Protein AF-A0A1F5A3K6-F1 (afdb_monomer_lite)

Organism: NCBI:txid1797267

Structure (mmCIF, N/CA/C/O backbone):
data_AF-A0A1F5A3K6-F1
#
_entry.id   AF-A0A1F5A3K6-F1
#
loop_
_atom_site.group_PDB
_atom_site.id
_atom_site.type_symbol
_atom_site.label_atom_id
_atom_site.label_alt_id
_atom_site.label_comp_id
_atom_site.label_asym_id
_atom_site.label_entity_id
_atom_site.label_seq_id
_atom_site.pdbx_PDB_ins_code
_atom_site.Cartn_x
_atom_site.Cartn_y
_atom_site.Cartn_z
_atom_site.occupancy
_atom_site.B_iso_or_equiv
_atom_site.auth_seq_id
_atom_site.auth_comp_id
_atom_site.auth_asym_id
_atom_site.auth_atom_id
_atom_site.pdbx_PDB_model_num
ATOM 1 N N . MET A 1 1 ? 0.306 -10.734 8.415 1.00 83.56 1 MET A N 1
ATOM 2 C CA . MET A 1 1 ? -0.001 -9.334 8.040 1.00 83.56 1 MET A CA 1
ATOM 3 C C . MET A 1 1 ? -0.655 -9.390 6.679 1.00 83.56 1 MET A C 1
ATOM 5 O O . MET A 1 1 ? -0.306 -10.294 5.934 1.00 83.56 1 MET A O 1
ATOM 9 N N . THR A 1 2 ? -1.578 -8.486 6.372 1.00 91.25 2 THR A N 1
ATOM 10 C CA . THR A 1 2 ? -2.256 -8.485 5.069 1.00 91.25 2 THR A CA 1
ATOM 11 C C . THR A 1 2 ? -1.993 -7.158 4.373 1.00 91.25 2 THR A C 1
ATOM 13 O O . THR A 1 2 ? -2.259 -6.126 4.998 1.00 91.25 2 THR A O 1
ATOM 16 N N . PRO A 1 3 ? -1.449 -7.154 3.143 1.00 93.44 3 PRO A N 1
ATOM 17 C CA . PRO A 1 3 ? -1.367 -5.941 2.344 1.00 93.44 3 PRO A CA 1
ATOM 18 C C . PRO A 1 3 ? -2.783 -5.491 1.991 1.00 93.44 3 PRO A C 1
ATOM 20 O O . PRO A 1 3 ? -3.611 -6.296 1.572 1.00 93.44 3 PRO A O 1
ATOM 23 N N . VAL A 1 4 ? -3.076 -4.218 2.224 1.00 94.75 4 VAL A N 1
ATOM 24 C CA . VAL A 1 4 ? -4.420 -3.652 2.041 1.00 94.75 4 VAL A CA 1
ATOM 25 C C . VAL A 1 4 ? -4.423 -2.440 1.122 1.00 94.75 4 VAL A C 1
ATOM 27 O O . VAL A 1 4 ? -5.491 -1.989 0.740 1.00 94.75 4 VAL A O 1
ATOM 30 N N . GLY A 1 5 ? -3.264 -1.906 0.743 1.00 95.75 5 GLY A N 1
ATOM 31 C CA . GLY A 1 5 ? -3.194 -0.767 -0.164 1.00 95.75 5 GLY A CA 1
ATOM 32 C C . GLY A 1 5 ? -1.777 -0.246 -0.347 1.00 95.75 5 GLY A C 1
ATOM 33 O O . GLY A 1 5 ? -0.807 -0.835 0.133 1.00 95.75 5 GLY A O 1
ATOM 34 N N . LEU A 1 6 ? -1.679 0.895 -1.016 1.00 96.38 6 LEU A N 1
ATOM 35 C CA . LEU A 1 6 ? -0.438 1.621 -1.261 1.00 96.38 6 LEU A CA 1
ATOM 36 C C . LEU A 1 6 ? -0.547 3.047 -0.731 1.00 96.38 6 LEU A C 1
ATOM 38 O O . LEU A 1 6 ? -1.641 3.591 -0.644 1.00 96.38 6 LEU A O 1
ATOM 42 N N . THR A 1 7 ? 0.577 3.664 -0.387 1.00 95.56 7 THR A N 1
ATOM 43 C CA . THR A 1 7 ? 0.646 5.081 -0.006 1.00 95.56 7 THR A CA 1
ATOM 44 C C . THR A 1 7 ? 1.975 5.685 -0.444 1.00 95.56 7 THR A C 1
ATOM 46 O O . THR A 1 7 ? 2.941 4.957 -0.669 1.00 95.56 7 THR A O 1
ATOM 49 N N . PHE A 1 8 ? 2.053 7.009 -0.544 1.00 94.00 8 PHE A N 1
ATOM 50 C CA . PHE A 1 8 ? 3.342 7.694 -0.613 1.00 94.00 8 PHE A CA 1
ATOM 51 C C . PHE A 1 8 ? 3.753 8.128 0.787 1.00 94.00 8 PHE A C 1
ATOM 53 O O . PHE A 1 8 ? 2.953 8.672 1.551 1.00 94.00 8 PHE A O 1
ATOM 60 N N . LYS A 1 9 ? 5.026 7.932 1.127 1.00 91.25 9 LYS A N 1
ATOM 61 C CA . LYS A 1 9 ? 5.583 8.471 2.364 1.00 91.25 9 LYS A CA 1
ATOM 62 C C . LYS A 1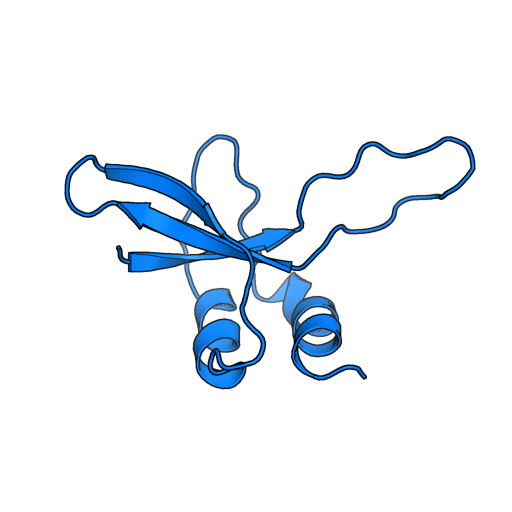 9 ? 5.360 9.984 2.392 1.00 91.25 9 LYS A C 1
ATOM 64 O O . LYS A 1 9 ? 5.809 10.698 1.498 1.00 91.25 9 LYS A O 1
ATOM 69 N N . ARG A 1 10 ? 4.703 10.486 3.439 1.00 84.94 10 ARG A N 1
ATOM 70 C CA . ARG A 1 10 ? 4.576 11.931 3.651 1.00 84.94 10 ARG A CA 1
ATOM 71 C C . ARG A 1 10 ? 5.969 12.528 3.815 1.00 84.94 10 ARG A C 1
ATOM 73 O O . ARG A 1 10 ? 6.716 12.135 4.712 1.00 84.94 10 ARG A O 1
ATOM 80 N N . VAL A 1 11 ? 6.312 13.460 2.937 1.00 79.19 11 VAL A N 1
ATOM 81 C CA . VAL A 1 11 ? 7.525 14.268 3.041 1.00 79.19 11 VAL A CA 1
ATOM 82 C C . VAL A 1 11 ? 7.107 15.701 3.320 1.00 79.19 11 VAL A C 1
ATOM 84 O O . VAL A 1 11 ? 6.184 16.218 2.694 1.00 79.19 11 VAL A O 1
ATOM 87 N N . THR A 1 12 ? 7.751 16.331 4.296 1.00 73.44 12 THR A N 1
ATOM 88 C CA . THR A 1 12 ? 7.544 17.756 4.546 1.00 73.44 12 THR A CA 1
ATOM 89 C C . THR A 1 12 ? 8.074 18.520 3.332 1.00 73.44 12 THR A C 1
ATOM 91 O O . THR A 1 12 ? 9.217 18.265 2.938 1.00 73.44 12 THR A O 1
ATOM 94 N N . PRO A 1 13 ? 7.282 19.421 2.725 1.00 64.94 13 PRO A N 1
ATOM 95 C CA . PRO A 1 13 ? 7.783 20.268 1.657 1.00 64.94 13 PRO A CA 1
ATOM 96 C C . PRO A 1 13 ? 8.963 21.078 2.194 1.00 64.94 13 PRO A C 1
ATOM 98 O O . PRO A 1 13 ? 8.838 21.793 3.189 1.00 64.94 13 PRO A O 1
ATOM 101 N N . ASP A 1 14 ? 10.120 20.943 1.560 1.00 62.28 14 ASP A N 1
ATOM 102 C CA . ASP A 1 14 ? 11.255 21.814 1.834 1.00 62.28 14 ASP A CA 1
ATOM 103 C C . ASP A 1 14 ? 11.107 23.042 0.933 1.00 62.28 14 ASP A C 1
ATOM 105 O O . ASP A 1 14 ? 10.846 22.907 -0.263 1.00 62.28 14 ASP A O 1
ATOM 109 N N . LYS A 1 15 ? 11.296 24.246 1.481 1.00 62.25 15 LYS A N 1
ATOM 110 C CA . LYS A 1 15 ? 11.224 25.516 0.733 1.00 62.25 15 LYS A CA 1
ATOM 111 C C . LYS A 1 15 ? 12.099 25.550 -0.532 1.00 62.25 15 LYS A C 1
ATOM 113 O O . LYS A 1 15 ? 11.868 26.392 -1.392 1.00 62.25 15 LYS A O 1
ATOM 118 N N . TYR A 1 16 ? 13.081 24.653 -0.658 1.00 64.25 16 TYR A N 1
ATOM 119 C CA . TYR A 1 16 ? 13.971 24.550 -1.820 1.00 64.25 16 TYR A CA 1
ATOM 120 C C . TYR A 1 16 ? 13.728 23.331 -2.718 1.00 64.25 16 TYR A C 1
ATOM 122 O O . TYR A 1 16 ? 14.287 23.247 -3.811 1.00 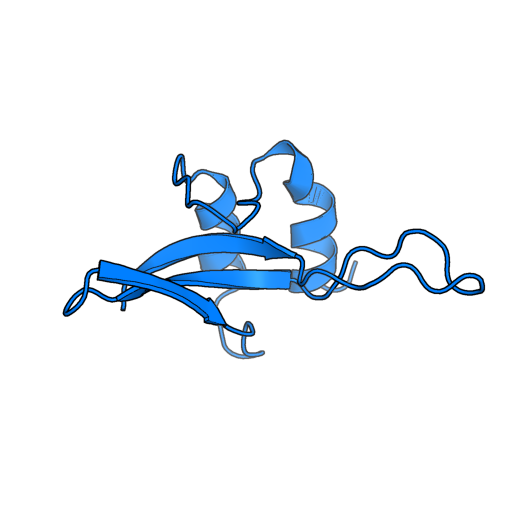64.25 16 TYR A O 1
ATOM 130 N N . LYS A 1 17 ? 12.919 22.365 -2.279 1.00 57.66 17 LYS A N 1
ATOM 131 C CA . LYS A 1 17 ? 12.564 21.173 -3.054 1.00 57.66 17 LYS A CA 1
ATOM 132 C C . LYS A 1 17 ? 11.043 21.142 -3.092 1.00 57.66 17 LYS A C 1
ATOM 134 O O . LYS A 1 17 ? 10.441 20.662 -2.138 1.00 57.66 17 LYS A O 1
ATOM 139 N N . GLY A 1 18 ? 10.461 21.697 -4.163 1.00 58.19 18 GLY A N 1
ATOM 140 C CA . GLY A 1 18 ? 9.007 21.753 -4.389 1.00 58.19 18 GLY A CA 1
ATOM 141 C C . GLY A 1 18 ? 8.306 20.403 -4.199 1.00 58.19 18 GLY A C 1
ATOM 142 O O . GLY A 1 18 ? 8.975 19.404 -3.964 1.00 58.19 18 GLY A O 1
ATOM 143 N N . GLU A 1 19 ? 6.975 20.365 -4.299 1.00 58.69 19 GLU A N 1
ATOM 144 C CA . GLU A 1 19 ? 6.115 19.210 -3.972 1.00 58.69 19 GLU A CA 1
ATOM 145 C C . GLU A 1 19 ? 6.620 17.870 -4.546 1.00 58.69 19 GLU A C 1
ATOM 147 O O . GLU A 1 19 ? 6.235 17.429 -5.628 1.00 58.69 19 GLU A O 1
ATOM 152 N N . LYS A 1 20 ? 7.511 17.191 -3.819 1.00 65.69 20 LYS A N 1
ATOM 153 C CA . LYS A 1 20 ? 7.963 15.851 -4.168 1.00 65.69 20 LYS A CA 1
ATOM 154 C C . LYS A 1 20 ? 7.034 14.876 -3.480 1.00 65.69 20 LYS A C 1
ATOM 156 O O . LYS A 1 20 ? 6.886 14.908 -2.265 1.00 65.69 20 LYS A O 1
ATOM 161 N N . ARG A 1 21 ? 6.427 13.985 -4.257 1.00 75.25 21 ARG A N 1
ATOM 162 C CA . ARG A 1 21 ? 5.808 12.784 -3.696 1.00 75.25 21 ARG A CA 1
ATOM 163 C C . ARG A 1 21 ? 6.915 11.929 -3.083 1.00 75.25 21 ARG A C 1
ATOM 165 O O . ARG A 1 21 ? 8.000 11.820 -3.655 1.00 75.25 21 ARG A O 1
ATOM 172 N N . GLY A 1 22 ? 6.671 11.397 -1.890 1.00 87.75 22 GLY A N 1
ATOM 173 C CA . GLY A 1 22 ? 7.636 10.529 -1.228 1.00 87.75 22 GLY A CA 1
ATOM 174 C C . GLY A 1 22 ? 7.721 9.140 -1.857 1.00 87.75 22 GLY A C 1
ATOM 175 O O . GLY A 1 22 ? 7.061 8.830 -2.847 1.00 87.75 22 GLY A O 1
ATOM 176 N N . GLU A 1 23 ? 8.550 8.305 -1.235 1.00 92.38 23 GLU A N 1
ATOM 177 C CA . GLU A 1 23 ? 8.739 6.890 -1.573 1.00 92.38 23 GLU A CA 1
ATOM 178 C C . GLU A 1 23 ? 7.402 6.129 -1.523 1.00 92.38 23 GLU A C 1
ATOM 180 O O . GLU A 1 23 ? 6.603 6.344 -0.606 1.00 92.38 23 GLU A O 1
ATOM 185 N N . LEU A 1 24 ? 7.156 5.258 -2.504 1.00 94.94 24 LEU A N 1
ATOM 186 C CA . LEU A 1 24 ? 6.031 4.329 -2.520 1.00 94.94 24 LEU A CA 1
ATOM 187 C C . LEU A 1 24 ? 6.173 3.318 -1.376 1.00 94.94 24 LEU A C 1
ATOM 189 O O . LEU A 1 24 ? 7.212 2.687 -1.200 1.00 94.94 24 LEU A O 1
ATOM 193 N N . MET A 1 25 ? 5.104 3.157 -0.605 1.00 95.69 25 MET A N 1
ATOM 194 C CA . MET A 1 25 ? 5.054 2.312 0.582 1.00 95.69 25 MET A CA 1
ATOM 195 C C . MET A 1 25 ? 3.837 1.389 0.520 1.00 95.69 25 MET A C 1
ATOM 197 O O . MET A 1 25 ? 2.766 1.773 0.043 1.00 95.69 25 MET A O 1
ATOM 201 N N . LEU A 1 26 ? 3.985 0.189 1.071 1.00 95.62 26 LEU A N 1
ATOM 202 C CA . LEU A 1 26 ? 2.922 -0.794 1.226 1.00 95.62 26 LEU A CA 1
ATOM 203 C C . LEU A 1 26 ? 2.136 -0.517 2.509 1.00 95.62 26 LEU A C 1
ATOM 205 O O . LEU A 1 26 ? 2.711 -0.479 3.597 1.00 95.62 26 LEU A O 1
ATOM 209 N N . VAL A 1 27 ? 0.818 -0.377 2.409 1.00 95.44 27 VAL A N 1
ATOM 210 C CA . VAL A 1 27 ? -0.071 -0.309 3.573 1.00 95.44 27 VAL A CA 1
ATOM 211 C C . VAL A 1 27 ? -0.468 -1.728 3.953 1.00 95.44 27 VAL A C 1
ATOM 213 O O . VAL A 1 27 ? -0.962 -2.491 3.119 1.00 95.44 27 VAL A O 1
ATOM 216 N N . HIS A 1 28 ? -0.290 -2.091 5.220 1.00 94.69 28 HIS A N 1
ATOM 217 C CA . HIS A 1 28 ? -0.683 -3.399 5.725 1.00 94.69 28 HIS A CA 1
ATOM 218 C C . HIS A 1 28 ? -1.525 -3.292 6.994 1.00 94.69 28 HIS A C 1
ATOM 220 O O . HIS A 1 28 ? -1.339 -2.406 7.831 1.00 94.69 28 HIS A O 1
ATOM 226 N N . ARG A 1 29 ? -2.429 -4.257 7.164 1.00 94.00 29 ARG A N 1
ATOM 227 C CA . ARG A 1 29 ? -3.197 -4.454 8.391 1.00 94.00 29 ARG A CA 1
ATOM 228 C C . ARG A 1 29 ? -2.645 -5.647 9.163 1.00 94.00 29 ARG A C 1
ATOM 230 O O . ARG A 1 29 ? -2.406 -6.731 8.616 1.00 94.00 29 ARG A O 1
ATOM 237 N N . CYS A 1 30 ? -2.418 -5.465 10.458 1.00 94.19 30 CYS A N 1
ATOM 238 C CA . CYS A 1 30 ? -2.074 -6.563 11.348 1.00 94.19 30 CYS A CA 1
ATOM 239 C C . CYS A 1 30 ? -3.313 -7.425 11.609 1.00 94.19 30 CYS A C 1
ATOM 241 O O . CYS A 1 30 ? -4.307 -6.937 12.135 1.00 94.19 30 CYS A O 1
ATOM 243 N N . LEU A 1 31 ? -3.237 -8.722 11.307 1.00 91.69 31 LEU A N 1
ATOM 244 C CA . LEU A 1 31 ? -4.341 -9.656 11.555 1.00 91.69 31 LEU A CA 1
ATOM 245 C C . LEU A 1 31 ? -4.555 -9.962 13.047 1.00 91.69 31 LEU A C 1
ATOM 247 O O . LEU A 1 31 ? -5.635 -10.395 13.418 1.00 91.69 31 LEU A O 1
ATOM 251 N N . ARG A 1 32 ? -3.549 -9.726 13.906 1.00 94.19 32 ARG A N 1
ATOM 252 C CA . ARG A 1 32 ? -3.670 -9.952 15.359 1.00 94.19 32 ARG A CA 1
ATOM 253 C C . ARG A 1 32 ? -4.291 -8.776 16.105 1.00 94.19 32 ARG A C 1
ATOM 255 O O . ARG A 1 32 ? -5.180 -8.983 16.913 1.00 94.19 32 ARG A O 1
ATOM 262 N N . CYS A 1 33 ? -3.806 -7.556 15.867 1.00 94.44 33 CYS A N 1
ATOM 263 C CA . CYS A 1 33 ? -4.249 -6.370 16.613 1.00 94.44 33 CYS A CA 1
ATOM 264 C C . CYS A 1 33 ? -5.076 -5.381 15.782 1.00 94.44 33 CYS A C 1
ATOM 266 O O . CYS A 1 33 ? -5.466 -4.338 16.291 1.00 94.44 33 CYS A O 1
ATOM 268 N N . GLY A 1 34 ? -5.293 -5.644 14.492 1.00 90.69 34 GLY A N 1
ATOM 269 C CA . GLY A 1 34 ? -6.056 -4.768 13.600 1.00 90.69 34 GLY A CA 1
ATOM 270 C C . GLY A 1 34 ? -5.345 -3.480 13.177 1.00 90.69 34 GLY A C 1
ATOM 271 O O . GLY A 1 34 ? -5.842 -2.810 12.276 1.00 90.69 34 GLY A O 1
ATOM 272 N N . LYS A 1 35 ? -4.191 -3.148 13.773 1.00 93.62 35 LYS A N 1
ATOM 273 C CA . LYS A 1 35 ? -3.442 -1.914 13.498 1.00 93.62 35 LYS A CA 1
ATOM 274 C C . LYS A 1 35 ? -3.008 -1.823 12.033 1.00 93.62 35 LYS A C 1
ATOM 276 O O . LYS A 1 35 ? -2.532 -2.808 11.463 1.00 93.62 35 LYS A O 1
ATOM 281 N N . VAL A 1 36 ? -3.131 -0.624 11.468 1.00 94.38 36 VAL A N 1
ATOM 282 C CA . VAL A 1 36 ? -2.632 -0.268 10.136 1.00 94.38 36 VAL A CA 1
ATOM 283 C C . VAL A 1 36 ? -1.243 0.347 10.267 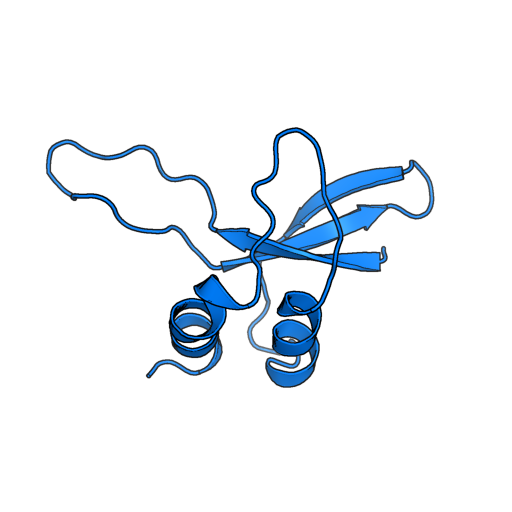1.00 94.38 36 VAL A C 1
ATOM 285 O O . VAL A 1 36 ? -0.995 1.149 11.167 1.00 94.38 36 VAL A O 1
ATOM 288 N N . SER A 1 37 ? -0.327 -0.056 9.395 1.00 93.81 37 SER A N 1
ATOM 289 C CA . SER A 1 37 ? 1.023 0.499 9.314 1.00 93.81 37 SER A CA 1
ATOM 290 C C . SER A 1 37 ? 1.509 0.485 7.866 1.00 93.81 37 SER A C 1
ATOM 292 O O . SER A 1 37 ? 0.905 -0.157 7.003 1.00 93.81 37 SER A O 1
ATOM 294 N N . ILE A 1 38 ? 2.583 1.225 7.604 1.00 94.19 38 ILE A N 1
ATOM 295 C CA . ILE A 1 38 ? 3.196 1.357 6.284 1.00 94.19 38 ILE A CA 1
ATOM 296 C C . ILE A 1 38 ? 4.597 0.751 6.311 1.00 94.19 38 ILE A C 1
ATOM 298 O O . ILE A 1 38 ? 5.354 0.997 7.250 1.00 94.19 38 ILE A O 1
ATOM 302 N N . ASN A 1 39 ? 4.942 -0.015 5.283 1.00 93.62 39 ASN A N 1
ATOM 303 C CA . ASN A 1 39 ? 6.249 -0.642 5.116 1.00 93.62 39 ASN A CA 1
ATOM 304 C C . ASN A 1 39 ? 6.868 -0.234 3.782 1.00 93.62 39 ASN A C 1
ATOM 306 O O . ASN A 1 39 ? 6.159 0.092 2.831 1.00 93.62 39 ASN A O 1
ATOM 310 N N . ARG A 1 40 ? 8.199 -0.263 3.717 1.00 94.56 40 ARG A N 1
ATOM 311 C CA . ARG A 1 40 ? 8.905 -0.161 2.439 1.00 94.56 40 ARG A CA 1
ATOM 312 C C . ARG A 1 40 ? 8.631 -1.398 1.598 1.00 94.56 40 ARG A C 1
ATOM 314 O O . ARG A 1 40 ? 8.458 -2.482 2.151 1.00 94.56 40 ARG A O 1
ATOM 321 N N . ILE A 1 41 ? 8.620 -1.200 0.290 1.00 93.88 41 ILE A N 1
ATOM 322 C CA . ILE A 1 41 ? 8.616 -2.279 -0.691 1.00 93.88 41 ILE A CA 1
ATOM 323 C C . ILE A 1 41 ? 10.066 -2.729 -0.873 1.00 93.88 41 ILE A C 1
ATOM 325 O O . ILE A 1 41 ? 10.950 -1.893 -1.077 1.00 93.88 41 ILE A O 1
ATOM 329 N N . ALA A 1 42 ? 10.320 -4.024 -0.739 1.00 89.94 42 ALA A N 1
ATOM 330 C CA . ALA A 1 42 ? 11.625 -4.608 -0.999 1.00 89.94 42 ALA A CA 1
ATOM 331 C C . ALA A 1 42 ? 11.827 -4.817 -2.510 1.00 89.94 42 ALA A C 1
ATOM 333 O O . ALA A 1 42 ? 10.871 -4.891 -3.278 1.00 89.94 42 ALA A O 1
ATOM 334 N N . GLY A 1 43 ? 13.082 -4.897 -2.956 1.00 86.12 43 GLY A N 1
ATOM 335 C CA . GLY A 1 43 ? 13.390 -5.073 -4.383 1.00 86.12 43 GLY A CA 1
ATOM 336 C C . GLY A 1 43 ? 12.998 -6.446 -4.941 1.00 86.12 43 GLY A C 1
ATOM 337 O O . GLY A 1 43 ? 12.857 -6.592 -6.150 1.00 86.12 43 GLY A O 1
ATOM 338 N N . ASP A 1 44 ? 12.832 -7.440 -4.071 1.00 89.94 44 ASP A N 1
ATOM 339 C CA . ASP A 1 44 ? 12.391 -8.800 -4.380 1.00 89.94 44 ASP A CA 1
ATOM 340 C C . ASP A 1 44 ? 10.870 -8.998 -4.245 1.00 89.94 44 ASP A C 1
ATOM 342 O O . ASP A 1 44 ? 10.364 -10.072 -4.579 1.00 89.94 44 ASP A O 1
ATOM 346 N N . ASP A 1 45 ? 10.122 -7.974 -3.813 1.00 91.38 45 ASP A N 1
ATOM 347 C CA . ASP A 1 45 ? 8.661 -8.020 -3.834 1.00 91.38 45 ASP A CA 1
ATOM 348 C C . ASP A 1 45 ? 8.136 -7.999 -5.282 1.00 91.38 45 ASP A C 1
ATOM 350 O O . ASP A 1 45 ? 8.636 -7.286 -6.156 1.00 91.38 45 ASP A O 1
ATOM 354 N N . SER A 1 46 ? 7.062 -8.747 -5.549 1.00 93.50 46 SER A N 1
ATOM 355 C CA . SER A 1 46 ? 6.435 -8.757 -6.875 1.00 93.50 46 SER A CA 1
ATOM 356 C C . SER A 1 46 ? 5.747 -7.422 -7.174 1.00 93.50 46 SER A C 1
ATOM 358 O O . SER A 1 46 ? 4.663 -7.126 -6.662 1.00 93.50 46 SER A O 1
ATOM 360 N N . ALA A 1 47 ? 6.345 -6.634 -8.069 1.00 93.69 47 ALA A N 1
ATOM 361 C CA . ALA A 1 47 ? 5.778 -5.374 -8.546 1.00 93.69 47 ALA A CA 1
ATOM 362 C C . ALA A 1 47 ? 4.376 -5.543 -9.163 1.00 93.69 47 ALA A C 1
ATOM 364 O O . ALA A 1 47 ? 3.534 -4.650 -9.044 1.00 93.69 47 ALA A O 1
ATOM 365 N N . GLU A 1 48 ? 4.097 -6.685 -9.799 1.00 92.75 48 GLU A N 1
ATOM 366 C CA . GLU A 1 48 ? 2.777 -6.975 -10.368 1.00 92.75 48 GLU A CA 1
ATOM 367 C C . GLU A 1 48 ? 1.715 -7.179 -9.286 1.00 92.75 48 GLU A C 1
ATOM 369 O O . GLU A 1 48 ? 0.622 -6.620 -9.391 1.00 92.75 48 GLU A O 1
ATOM 374 N N . GLU A 1 49 ? 2.040 -7.920 -8.223 1.00 93.50 49 GLU A N 1
ATOM 375 C CA . GLU A 1 49 ? 1.137 -8.115 -7.083 1.00 93.50 49 GLU A CA 1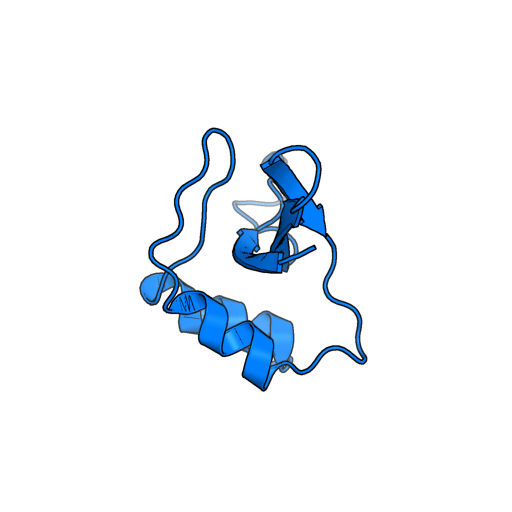
ATOM 376 C C . GLU A 1 49 ? 0.887 -6.799 -6.346 1.00 93.50 49 GLU A C 1
ATOM 378 O O . GLU A 1 49 ? -0.247 -6.487 -5.985 1.00 93.50 49 GLU A O 1
ATOM 383 N N . ILE A 1 50 ? 1.926 -5.979 -6.190 1.00 94.56 50 ILE A N 1
ATOM 384 C CA . ILE A 1 50 ? 1.798 -4.657 -5.579 1.00 94.56 50 ILE A CA 1
ATOM 385 C C . ILE A 1 50 ? 0.877 -3.759 -6.408 1.00 94.56 50 ILE A C 1
ATOM 387 O O . ILE A 1 50 ? 0.027 -3.065 -5.852 1.00 94.56 50 ILE A O 1
ATOM 391 N N . LEU A 1 51 ? 0.997 -3.780 -7.738 1.00 94.50 51 LEU A N 1
ATOM 392 C CA . LEU A 1 51 ? 0.180 -2.939 -8.610 1.00 94.50 51 LEU A CA 1
ATOM 393 C C . LEU A 1 51 ? -1.321 -3.255 -8.497 1.00 94.50 51 LEU A C 1
ATOM 395 O O . LEU A 1 51 ? -2.134 -2.342 -8.646 1.00 94.50 51 LEU A O 1
ATOM 399 N N . LYS A 1 52 ? -1.692 -4.506 -8.193 1.00 93.75 52 LYS A N 1
ATOM 400 C CA . LYS A 1 52 ? -3.091 -4.915 -7.957 1.00 93.75 52 LYS A CA 1
ATOM 401 C C . LYS A 1 52 ? -3.701 -4.254 -6.719 1.00 93.75 52 LYS A C 1
ATOM 403 O O . LYS A 1 52 ? -4.913 -4.089 -6.652 1.00 93.75 52 LYS A O 1
ATOM 408 N N . LEU A 1 53 ? -2.888 -3.812 -5.756 1.00 93.81 53 LEU A N 1
ATOM 409 C CA . LEU A 1 53 ? -3.378 -3.132 -4.550 1.00 93.81 53 LEU A CA 1
ATOM 410 C C . LEU A 1 53 ? -3.931 -1.725 -4.825 1.00 93.81 53 LEU A C 1
ATOM 412 O O . LEU A 1 53 ? -4.570 -1.158 -3.944 1.00 93.81 53 LEU A O 1
ATOM 416 N N . LEU A 1 54 ? -3.730 -1.171 -6.028 1.00 93.12 54 LEU A N 1
ATOM 417 C CA . LEU A 1 54 ? -4.385 0.069 -6.470 1.00 93.12 54 LEU A CA 1
ATOM 418 C C . LEU A 1 54 ? -5.896 -0.075 -6.684 1.00 93.12 54 LEU A C 1
ATOM 420 O O . LEU A 1 54 ? -6.591 0.937 -6.770 1.00 93.12 54 LEU A O 1
ATOM 424 N N . ASP A 1 55 ? -6.382 -1.309 -6.816 1.00 89.06 55 ASP A N 1
ATOM 425 C CA . ASP A 1 55 ? -7.806 -1.629 -6.914 1.00 89.06 55 ASP A CA 1
ATOM 426 C 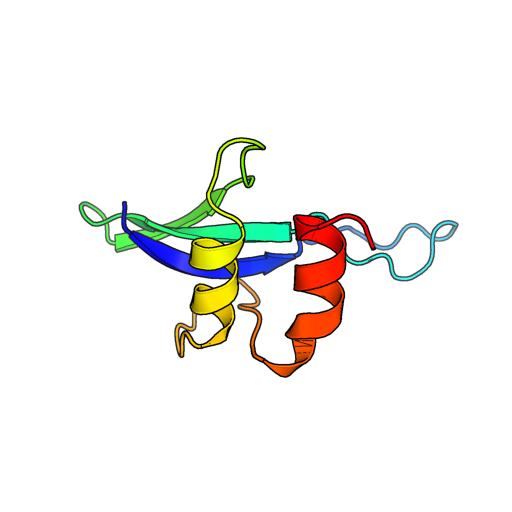C . ASP A 1 55 ? -8.449 -1.860 -5.537 1.00 89.06 55 ASP A C 1
ATOM 428 O O . ASP A 1 55 ? -9.616 -2.230 -5.455 1.00 89.06 55 ASP A O 1
ATOM 432 N N . SER A 1 56 ? -7.697 -1.664 -4.450 1.00 86.38 56 SER A N 1
ATOM 433 C CA . SER A 1 56 ? -8.225 -1.784 -3.096 1.00 86.38 56 SER A CA 1
ATOM 434 C C . SER A 1 56 ? -9.094 -0.581 -2.731 1.00 86.38 56 SER A C 1
ATOM 436 O O . SER A 1 56 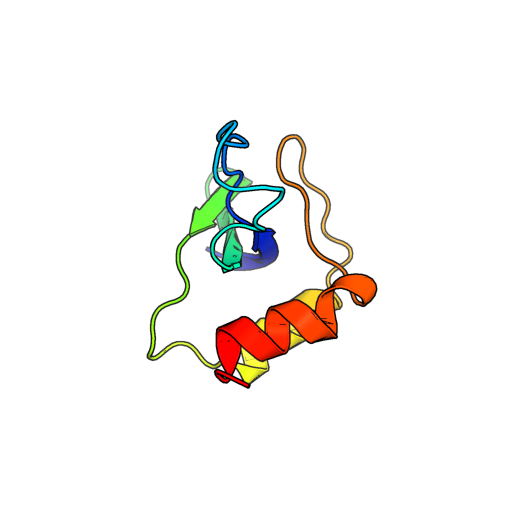? -8.629 0.556 -2.769 1.00 86.38 56 SER A O 1
ATOM 438 N N . ASP A 1 57 ? -10.316 -0.840 -2.265 1.00 87.50 57 ASP A N 1
ATOM 439 C CA . ASP A 1 57 ? -11.205 0.169 -1.667 1.00 87.50 57 ASP A CA 1
ATOM 440 C C . ASP A 1 57 ? -10.875 0.450 -0.185 1.00 87.50 57 ASP A C 1
ATOM 442 O O . ASP A 1 57 ? -11.684 0.991 0.572 1.00 87.50 57 ASP A O 1
ATOM 446 N N . PHE A 1 58 ? -9.693 0.038 0.282 1.00 91.25 58 PHE A N 1
ATOM 447 C CA . PHE A 1 58 ? -9.302 0.204 1.674 1.00 91.25 58 PHE A CA 1
ATOM 448 C C . PHE A 1 58 ? -9.051 1.675 2.020 1.00 91.25 58 PHE A C 1
ATOM 450 O O . PHE A 1 58 ? -8.213 2.343 1.420 1.00 91.25 58 PHE A O 1
ATOM 457 N N . ALA A 1 59 ? -9.710 2.142 3.077 1.00 89.69 59 ALA A N 1
ATOM 458 C CA . ALA A 1 59 ? -9.463 3.439 3.688 1.00 89.69 59 ALA A CA 1
ATOM 459 C C . ALA A 1 59 ? -9.004 3.251 5.138 1.00 89.69 59 ALA A C 1
ATOM 461 O O . ALA A 1 59 ? -9.545 2.426 5.878 1.00 89.69 59 ALA A O 1
ATOM 462 N N . ALA A 1 60 ? -8.011 4.033 5.556 1.00 87.25 60 ALA A N 1
ATOM 463 C CA . ALA A 1 60 ? -7.547 4.073 6.935 1.00 87.25 60 ALA A CA 1
ATOM 464 C C . ALA A 1 60 ? -7.335 5.514 7.386 1.00 87.25 60 ALA A C 1
ATOM 466 O O . ALA A 1 60 ? -6.796 6.343 6.654 1.00 87.25 60 ALA A O 1
ATOM 467 N N . GLU A 1 61 ? -7.727 5.804 8.623 1.00 87.06 61 GLU A N 1
ATOM 468 C CA . GLU A 1 61 ? -7.494 7.111 9.221 1.00 87.06 61 GLU A CA 1
ATOM 469 C C . GLU A 1 61 ? -5.987 7.399 9.314 1.00 87.06 61 GLU A C 1
ATOM 471 O O . GLU A 1 61 ? -5.191 6.553 9.728 1.00 87.06 61 GLU A O 1
ATOM 476 N N . GLY A 1 62 ? -5.579 8.596 8.886 1.00 85.94 62 GLY A N 1
ATOM 477 C CA . GLY A 1 62 ? -4.183 9.035 8.926 1.00 85.94 62 GLY A CA 1
ATOM 478 C C . GLY A 1 62 ? -3.276 8.493 7.812 1.00 85.94 62 GLY A C 1
ATOM 479 O O . GLY A 1 62 ? -2.128 8.934 7.728 1.00 85.94 62 GLY A O 1
ATOM 480 N N . VAL A 1 63 ? -3.768 7.611 6.932 1.00 89.81 63 VAL A N 1
ATOM 481 C CA . VAL A 1 63 ? -3.024 7.095 5.770 1.00 89.81 63 VAL A CA 1
ATOM 482 C C . VAL A 1 63 ? -3.779 7.429 4.488 1.00 89.81 63 VAL A C 1
ATOM 484 O O . VAL A 1 63 ? -4.915 7.012 4.295 1.00 89.81 63 VAL A O 1
ATOM 487 N N . GLU A 1 64 ? -3.133 8.166 3.589 1.00 91.62 64 GLU A N 1
ATOM 488 C CA . GLU A 1 64 ? -3.680 8.435 2.258 1.00 91.62 64 GLU A CA 1
ATOM 489 C C . GLU A 1 64 ? -3.444 7.212 1.366 1.00 91.62 64 GLU A C 1
ATOM 491 O O . GLU A 1 64 ? -2.323 6.977 0.907 1.00 91.62 64 GLU A O 1
ATOM 496 N N . VAL A 1 65 ? -4.482 6.396 1.179 1.00 94.31 65 VAL A N 1
ATOM 497 C CA . VAL A 1 65 ? -4.404 5.189 0.349 1.00 94.31 65 VAL A CA 1
ATOM 498 C C . VAL A 1 65 ? -4.554 5.573 -1.123 1.00 94.31 65 VAL A C 1
ATOM 500 O O . VAL A 1 65 ? -5.470 6.304 -1.495 1.00 94.31 65 VAL A O 1
ATOM 503 N N . LEU A 1 66 ? -3.623 5.109 -1.955 1.00 94.69 66 LEU A N 1
ATOM 504 C CA . LEU A 1 66 ? -3.586 5.403 -3.385 1.00 94.69 66 LEU A CA 1
ATOM 505 C C . LEU A 1 66 ? -4.624 4.582 -4.140 1.00 94.69 66 LEU A C 1
ATOM 507 O O . LEU A 1 66 ? -4.761 3.383 -3.909 1.00 94.69 66 LEU A O 1
ATOM 511 N N . GLY A 1 67 ? -5.267 5.223 -5.112 1.00 92.62 67 GLY A N 1
ATOM 512 C CA . GLY A 1 67 ? -6.185 4.572 -6.040 1.00 92.62 67 GLY A CA 1
ATOM 513 C C . GLY A 1 67 ? -5.666 4.586 -7.475 1.00 92.62 67 GLY A C 1
ATOM 514 O O . GLY A 1 67 ? -4.557 5.042 -7.772 1.00 92.62 67 GLY A O 1
ATOM 515 N N . ARG A 1 68 ? -6.509 4.148 -8.414 1.00 91.75 68 ARG A N 1
ATOM 516 C CA . ARG A 1 68 ? -6.192 4.072 -9.855 1.00 91.75 68 ARG A CA 1
ATOM 517 C C . ARG A 1 68 ? -5.617 5.361 -10.453 1.00 91.75 68 ARG A C 1
ATOM 519 O O . ARG A 1 68 ? -4.773 5.290 -11.343 1.00 91.75 68 ARG A O 1
ATOM 526 N N . ASN A 1 69 ? -6.005 6.526 -9.936 1.00 92.75 69 ASN A N 1
ATOM 527 C CA . ASN A 1 69 ? -5.497 7.829 -10.385 1.00 92.75 69 ASN A CA 1
ATOM 528 C C . ASN A 1 69 ? -3.983 8.003 -10.152 1.00 92.75 69 ASN A C 1
ATOM 530 O O . ASN A 1 69 ? -3.341 8.822 -10.804 1.00 92.75 69 ASN A O 1
ATOM 534 N N . ASN A 1 70 ? -3.386 7.218 -9.252 1.00 93.19 70 ASN A N 1
ATOM 535 C CA . ASN A 1 70 ? -1.954 7.241 -8.961 1.00 93.19 70 ASN A CA 1
ATOM 536 C C . ASN A 1 70 ? -1.155 6.215 -9.782 1.00 93.19 70 ASN A C 1
ATOM 538 O O . ASN A 1 70 ? 0.064 6.141 -9.626 1.00 93.19 70 ASN A O 1
ATOM 542 N N . ARG A 1 71 ? -1.806 5.441 -10.667 1.00 93.31 71 ARG A N 1
ATOM 543 C CA . ARG A 1 71 ? -1.196 4.315 -11.396 1.00 93.31 71 ARG A CA 1
ATOM 544 C C . ARG A 1 71 ? 0.091 4.684 -12.124 1.00 93.31 71 ARG A C 1
ATOM 546 O O . ARG A 1 71 ? 1.043 3.913 -12.066 1.00 93.31 71 ARG A O 1
ATOM 553 N N . THR A 1 72 ? 0.133 5.832 -12.795 1.00 93.00 72 THR A N 1
ATOM 554 C CA . THR A 1 72 ? 1.324 6.276 -13.536 1.00 93.00 72 THR A CA 1
ATOM 555 C C . THR A 1 72 ? 2.532 6.432 -12.613 1.00 93.00 72 THR A C 1
ATOM 557 O O . THR A 1 72 ? 3.595 5.892 -12.898 1.00 93.00 72 THR A O 1
ATOM 560 N N . GLU A 1 73 ? 2.356 7.096 -11.468 1.00 92.62 73 GLU A N 1
ATOM 561 C CA . GLU A 1 73 ? 3.436 7.323 -10.500 1.00 92.62 73 GLU A CA 1
ATOM 562 C C . GLU A 1 73 ? 3.845 6.029 -9.781 1.00 92.62 73 GLU A C 1
ATOM 564 O O . GLU A 1 73 ? 5.029 5.769 -9.595 1.00 92.62 73 GLU A O 1
ATOM 569 N N . VAL A 1 74 ? 2.880 5.170 -9.437 1.00 94.12 74 VAL A N 1
ATOM 570 C CA . VAL A 1 74 ? 3.172 3.854 -8.848 1.00 94.12 74 VAL A CA 1
ATOM 571 C C . VAL A 1 74 ? 3.992 2.994 -9.807 1.00 94.12 74 VAL A C 1
ATOM 573 O O . VAL A 1 74 ? 4.999 2.418 -9.406 1.00 94.12 74 VAL A O 1
ATOM 576 N N . ARG A 1 75 ? 3.615 2.945 -11.091 1.00 94.44 75 ARG A N 1
ATOM 577 C CA . ARG A 1 75 ? 4.382 2.211 -12.108 1.00 94.44 75 ARG A CA 1
ATOM 578 C C . ARG A 1 75 ? 5.793 2.768 -12.261 1.00 94.44 75 ARG A C 1
ATOM 580 O O . ARG A 1 75 ? 6.735 1.988 -12.319 1.00 94.44 75 ARG A O 1
ATOM 587 N N . ARG A 1 76 ? 5.946 4.091 -12.272 1.00 92.75 76 ARG A N 1
ATOM 588 C CA . ARG A 1 76 ? 7.261 4.732 -12.325 1.00 92.75 76 ARG A CA 1
ATOM 589 C C . ARG A 1 76 ? 8.168 4.294 -11.175 1.00 92.75 76 ARG A C 1
ATOM 591 O O . ARG A 1 76 ? 9.316 3.950 -11.423 1.00 92.75 76 ARG A O 1
ATOM 598 N N . GLN A 1 77 ? 7.667 4.260 -9.939 1.00 92.06 77 GLN A N 1
ATOM 599 C CA . GLN A 1 77 ? 8.485 3.859 -8.786 1.00 92.06 77 GLN A CA 1
ATOM 600 C C . GLN A 1 77 ? 8.752 2.347 -8.715 1.00 92.06 77 GLN A C 1
ATOM 602 O O . GLN A 1 77 ? 9.809 1.955 -8.234 1.00 92.06 77 GLN A O 1
ATOM 607 N N . LEU A 1 78 ? 7.841 1.505 -9.217 1.00 92.62 78 LEU A N 1
ATOM 608 C CA . LEU A 1 78 ? 8.033 0.048 -9.251 1.00 92.62 78 LEU A CA 1
ATOM 609 C C . LEU A 1 78 ? 8.954 -0.424 -10.386 1.00 92.62 78 LEU A C 1
ATOM 611 O O . LEU A 1 78 ? 9.687 -1.390 -10.208 1.00 92.62 78 LEU A O 1
ATOM 615 N N . PHE A 1 79 ? 8.903 0.226 -11.553 1.00 91.88 79 PHE A N 1
ATOM 616 C CA . PHE A 1 79 ? 9.580 -0.243 -12.771 1.00 91.88 79 PHE A CA 1
ATOM 617 C C . PHE A 1 79 ? 10.687 0.696 -13.280 1.00 91.88 79 PHE A C 1
ATOM 619 O O . PHE A 1 79 ? 11.409 0.330 -14.203 1.00 91.88 79 PHE A O 1
ATOM 626 N N . GLY A 1 80 ? 10.843 1.892 -12.702 1.00 82.31 80 GLY A N 1
ATOM 627 C CA . GLY A 1 80 ? 11.943 2.813 -13.011 1.00 82.31 80 GLY A CA 1
ATOM 628 C C . GLY A 1 80 ? 11.812 3.627 -14.308 1.00 82.31 80 GLY A C 1
ATOM 629 O O . GLY A 1 80 ? 12.827 4.122 -14.792 1.00 82.31 80 GLY A O 1
ATOM 630 N N . SER A 1 81 ? 10.605 3.768 -14.873 1.00 57.81 81 SER A N 1
ATOM 631 C CA . SER A 1 81 ? 10.334 4.474 -16.146 1.00 57.81 81 SER A CA 1
ATOM 632 C C . SER A 1 81 ? 10.029 5.962 -15.993 1.00 57.81 81 SER A C 1
ATOM 634 O O . SER A 1 81 ? 9.093 6.267 -15.215 1.00 57.81 81 SER A O 1
#

pLDDT: mean 88.13, std 10.42, range [57.66, 96.38]

Radius of gyration: 12.99 Å; chains: 1; bounding box: 25×36×33 Å

Foldseek 3Di:
DAFQAKAFDDDDADPVHHDDTHAIWTWDADPPPRDIDTHHDDLPDPLVVRLVRLCGPDDDPPTDGHHPVCSVVSCCNNPVD

Secondary structure (DSSP, 8-state):
-EEEEEEEPP-PPBTTB-S----EEEEEE-TTT--EEEEEPPTTS-HHHHHHGGG----BTTB----GGGHHHHHHHHH--

InterPro domains:
  IPR024439 RNHCP domain [PF12647] (15-50)

Sequence (81 aa):
MTPVGLTFKRVTPDKYKGEKRGELMLVHRCLRCGKVSINRIAGDDSAEEILKLLDSDFAAEGVEVLGRNNRTEVRRQLFGS